Protein AF-A0A7X5R422-F1 (afdb_monomer)

Radius of gyration: 24.88 Å; Cα contacts (8 Å, |Δi|>4): 63; chains: 1; bounding box: 55×11×79 Å

pLDDT: mean 79.59, std 16.34, range [45.44, 95.75]

Foldseek 3Di:
DDDPPDDPPPPPPPDPPDDPPLVVVLVVLLVVLVCLLVVLVVQLVCLVVDPPCSVVSNVVSVVSNVVSVVSNVVSVVVPD

Nearest PDB structures (foldseek):
  6s1k-assembly1_E  TM=9.343E-01  e=5.112E+00  Escherichia coli str. K-12 substr. MG1655star
  3g67-assembly1_B  TM=8.343E-01  e=4.281E+00  Thermotoga maritima
  3g6b-assembly1_B  TM=8.286E-01  e=4.281E+00  Thermotoga maritima
  8a3k-assembly1_UNK  TM=8.698E-01  e=5.423E+00  synthetic construct
  3ja6-assembly1_I  TM=7.989E-01  e=9.232E+00  Escherichia coli

Sequence (80 aa):
MSTQVSSSEATGLNGERSSGTTSLVTVLGLIFAFLLVFGGFYVIGSAFAAEGYEAIVFGAGVLIDALGLWIAFWLISKID

Secondary structure (DSSP, 8-state):
-----SSSSTTSSSS--SSHHHHHHHHHHHHHHHHHHHHHHHHHHHHTT-TTTHHHHHHHHHHHHHHHHHHHHHHHTT--

Mean predicted aligned error: 12.26 Å

Solvent-accessible surface area (backbone atoms only — not comparable to full-atom values): 4672 Å² total; per-residue (Å²): 143,78,86,90,77,89,76,82,76,82,75,77,85,79,84,88,82,85,68,62,66,68,51,50,53,51,52,53,48,45,52,50,16,49,52,29,34,56,46,10,54,49,37,36,60,48,14,84,73,35,88,94,44,31,71,58,38,30,50,49,10,53,52,36,26,52,49,11,52,51,49,38,55,56,51,55,76,69,65,128

Structure (mmCIF, N/CA/C/O backbone):
data_AF-A0A7X5R422-F1
#
_entry.id   AF-A0A7X5R422-F1
#
loop_
_atom_site.group_PDB
_atom_site.id
_atom_site.type_symbol
_atom_site.label_atom_id
_atom_site.label_alt_id
_atom_site.label_comp_id
_atom_site.label_asym_id
_atom_site.label_entity_id
_atom_site.label_seq_id
_atom_site.pdbx_PDB_ins_code
_atom_site.Cartn_x
_atom_site.Cartn_y
_atom_site.Cartn_z
_atom_site.occupancy
_atom_site.B_iso_or_equiv
_atom_site.auth_seq_id
_atom_site.auth_comp_id
_atom_site.auth_asym_id
_atom_site.auth_atom_id
_atom_site.pdbx_PDB_model_num
ATOM 1 N N . MET A 1 1 ? -40.617 1.280 59.889 1.00 49.41 1 MET A N 1
ATOM 2 C CA . MET A 1 1 ? -39.498 2.203 59.614 1.00 49.41 1 MET A CA 1
ATOM 3 C C . MET A 1 1 ? -38.250 1.350 59.484 1.00 49.41 1 MET A C 1
ATOM 5 O O . MET A 1 1 ? -37.646 0.997 60.485 1.00 49.41 1 MET A O 1
ATOM 9 N N . SER A 1 2 ? -37.968 0.900 58.265 1.00 45.44 2 SER A N 1
ATOM 10 C CA . SER A 1 2 ? -36.850 0.020 57.924 1.00 45.44 2 SER A CA 1
ATOM 11 C C . SER A 1 2 ? -36.200 0.587 56.668 1.00 45.44 2 SER A C 1
ATOM 13 O O . SER A 1 2 ? -36.857 0.870 55.669 1.00 45.44 2 SER A O 1
ATOM 15 N N . THR A 1 3 ? -34.916 0.863 56.805 1.00 52.72 3 THR A N 1
ATOM 16 C CA . THR A 1 3 ? -34.061 1.669 55.942 1.00 52.72 3 THR A CA 1
ATOM 17 C C . THR A 1 3 ? -33.784 0.942 54.624 1.00 52.72 3 THR A C 1
ATOM 19 O O . THR A 1 3 ? -32.987 0.012 54.574 1.00 52.72 3 THR A O 1
ATOM 22 N N . GLN A 1 4 ? -34.434 1.373 53.541 1.00 52.44 4 GLN A N 1
ATOM 23 C CA . GLN A 1 4 ? -34.063 1.063 52.153 1.00 52.44 4 GLN A CA 1
ATOM 24 C C . GLN A 1 4 ? -33.017 2.087 51.685 1.00 52.44 4 GLN A C 1
ATOM 26 O O . GLN A 1 4 ? -33.295 2.965 50.878 1.00 52.44 4 GLN A O 1
ATOM 31 N N . VAL A 1 5 ? -31.816 2.031 52.256 1.00 60.31 5 VAL A N 1
ATOM 32 C CA . VAL A 1 5 ? -30.655 2.790 51.770 1.00 60.31 5 VAL A CA 1
ATOM 33 C C . VAL A 1 5 ? -29.464 1.851 51.863 1.00 60.31 5 VAL A C 1
ATOM 35 O O . VAL A 1 5 ? -28.938 1.687 52.953 1.00 60.31 5 VAL A O 1
ATOM 38 N N . SER A 1 6 ? -29.121 1.164 50.767 1.00 56.25 6 SER A N 1
ATOM 39 C CA . SER A 1 6 ? -27.756 0.694 50.435 1.00 56.25 6 SER A CA 1
ATOM 40 C C . SER A 1 6 ? -27.791 -0.355 49.307 1.00 56.25 6 SER A C 1
ATOM 42 O O . SER A 1 6 ? -27.384 -1.502 49.470 1.00 56.25 6 SER A O 1
ATOM 44 N N . SER A 1 7 ? -28.347 -0.020 48.140 1.00 53.34 7 SER A N 1
ATOM 45 C CA . SER A 1 7 ? -28.164 -0.875 46.946 1.00 53.34 7 SER A CA 1
ATOM 46 C C . SER A 1 7 ? -28.052 -0.102 45.629 1.00 53.34 7 SER A C 1
ATOM 48 O O . SER A 1 7 ? -27.802 -0.710 44.597 1.00 53.34 7 SER A O 1
ATOM 50 N N . SER A 1 8 ? -28.181 1.232 45.646 1.00 54.94 8 SER A N 1
ATOM 51 C CA . SER A 1 8 ? -28.100 2.063 44.434 1.00 54.94 8 SER A CA 1
ATOM 52 C C . SER A 1 8 ? -26.691 2.592 44.123 1.00 54.94 8 SER A C 1
ATOM 54 O O . SER A 1 8 ? -26.477 3.100 43.028 1.00 54.94 8 SER A O 1
ATOM 56 N N . GLU A 1 9 ? -25.733 2.499 45.051 1.00 53.75 9 GLU A N 1
ATOM 57 C CA . GLU A 1 9 ? -24.409 3.138 44.900 1.00 53.75 9 GLU A CA 1
ATOM 58 C C . GLU A 1 9 ? -23.299 2.186 44.423 1.00 53.75 9 GLU A C 1
ATOM 60 O O . GLU A 1 9 ? -22.254 2.640 43.968 1.00 53.75 9 GLU A O 1
ATOM 65 N N . ALA A 1 10 ? -23.512 0.866 44.447 1.00 50.84 10 ALA A N 1
ATOM 66 C CA . ALA A 1 10 ? -22.488 -0.105 44.037 1.00 50.84 10 ALA A CA 1
ATOM 67 C C . ALA A 1 10 ? -22.458 -0.390 42.520 1.00 50.84 10 ALA A C 1
ATOM 69 O O . ALA A 1 10 ? -21.584 -1.109 42.040 1.00 50.84 10 ALA A O 1
ATOM 70 N N . THR A 1 11 ? -23.391 0.176 41.751 1.00 55.97 11 THR A N 1
ATOM 71 C CA . THR A 1 11 ? -23.569 -0.120 40.315 1.00 55.97 11 THR A CA 1
ATOM 72 C C . THR A 1 11 ? -22.922 0.931 39.400 1.00 55.97 11 THR A C 1
ATOM 74 O O . THR A 1 11 ? -22.993 0.819 38.181 1.00 55.97 11 THR A O 1
ATOM 77 N N . GLY A 1 12 ? -22.270 1.954 39.968 1.00 53.25 12 GLY A N 1
ATOM 78 C CA . GLY A 1 12 ? -21.725 3.103 39.229 1.00 53.25 12 GLY A CA 1
ATOM 79 C C . GLY A 1 12 ? -20.257 3.008 38.792 1.00 53.25 12 GLY A C 1
ATOM 80 O O . GLY A 1 12 ? -19.760 3.951 38.192 1.00 53.25 12 GLY A O 1
ATOM 81 N N . LEU A 1 13 ? -19.539 1.915 39.082 1.00 58.34 13 LEU A N 1
ATOM 82 C CA . LEU A 1 13 ? -18.075 1.840 38.8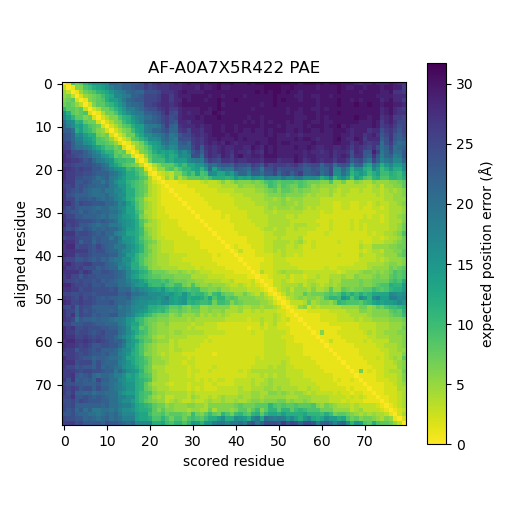94 1.00 58.34 13 LEU A CA 1
ATOM 83 C C . LEU A 1 13 ? -17.594 0.794 37.872 1.00 58.34 13 LEU A C 1
ATOM 85 O O . LEU A 1 13 ? -16.436 0.391 37.915 1.00 58.34 13 LEU A O 1
ATOM 89 N N . ASN A 1 14 ? -18.449 0.335 36.954 1.00 57.84 14 ASN A N 1
ATOM 90 C CA . ASN A 1 14 ? -18.077 -0.716 35.990 1.00 57.84 14 ASN A CA 1
ATOM 91 C C . ASN A 1 14 ? -18.425 -0.411 34.518 1.00 57.84 14 ASN A C 1
ATOM 93 O O . ASN A 1 14 ? -18.377 -1.311 33.684 1.00 57.84 14 ASN A O 1
ATOM 97 N N . GLY A 1 15 ? -18.761 0.839 34.179 1.00 53.19 15 GLY A N 1
ATOM 98 C CA . GLY A 1 15 ? -19.273 1.199 32.847 1.00 53.19 15 GLY A CA 1
ATOM 99 C C . GLY A 1 15 ? -18.264 1.729 31.818 1.00 53.19 15 GLY A C 1
ATOM 100 O O . GLY A 1 15 ? -18.604 1.792 30.644 1.00 53.19 15 GLY A O 1
ATOM 101 N N . GLU A 1 16 ? -17.037 2.101 32.199 1.00 55.75 16 GLU A N 1
ATOM 102 C CA . GLU A 1 16 ? -16.126 2.866 31.316 1.00 55.75 16 GLU A CA 1
ATOM 103 C C . GLU A 1 16 ? -14.819 2.137 30.974 1.00 55.75 16 GLU A C 1
ATOM 105 O O . GLU A 1 16 ? -13.739 2.723 30.905 1.00 55.75 16 GLU A O 1
ATOM 110 N N . ARG A 1 17 ? -14.875 0.824 30.744 1.00 60.56 17 ARG A N 1
ATOM 111 C CA . ARG A 1 17 ? -13.726 0.088 30.197 1.00 60.56 17 ARG A CA 1
ATOM 112 C C . ARG A 1 17 ? -14.125 -0.726 28.982 1.00 60.56 17 ARG A C 1
ATOM 114 O O . ARG A 1 17 ? -14.257 -1.935 29.082 1.00 60.56 17 ARG A O 1
ATOM 121 N N . SER A 1 18 ? -14.272 -0.058 27.841 1.00 54.56 18 SER A N 1
ATOM 122 C CA . SER A 1 18 ? -13.798 -0.565 26.544 1.00 54.56 18 SER A CA 1
ATOM 123 C C . SER A 1 18 ? -14.155 0.426 25.432 1.00 54.56 18 SER A C 1
ATOM 125 O O . SER A 1 18 ? -15.167 0.277 24.759 1.00 54.56 18 SER A O 1
ATOM 127 N N . SER A 1 19 ? -13.329 1.455 25.234 1.00 55.81 19 SER A N 1
ATOM 128 C CA . SER A 1 19 ? -13.347 2.219 23.971 1.00 55.81 19 SER A CA 1
ATOM 129 C C . SER A 1 19 ? -11.945 2.608 23.470 1.00 55.81 19 SER A C 1
ATOM 131 O O . SER A 1 19 ? -11.785 3.267 22.449 1.00 55.81 19 SER A O 1
ATOM 133 N N . GLY A 1 20 ? -10.884 2.178 24.167 1.00 56.06 20 GLY A N 1
ATOM 134 C CA . GLY A 1 20 ? -9.503 2.530 23.814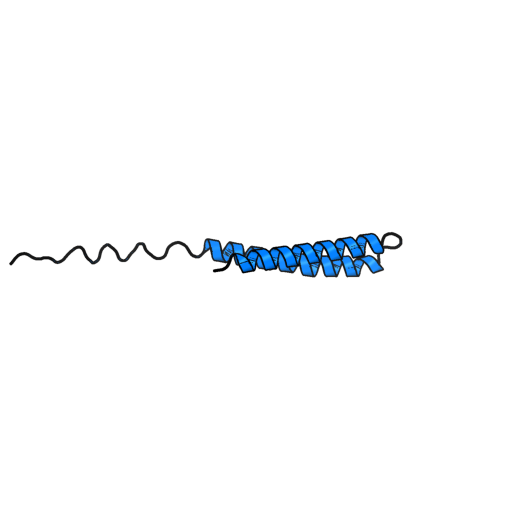 1.00 56.06 20 GLY A CA 1
ATOM 135 C C . GLY A 1 20 ? -8.908 1.676 22.689 1.00 56.06 20 GLY A C 1
ATOM 136 O O . GLY A 1 20 ? -8.219 2.195 21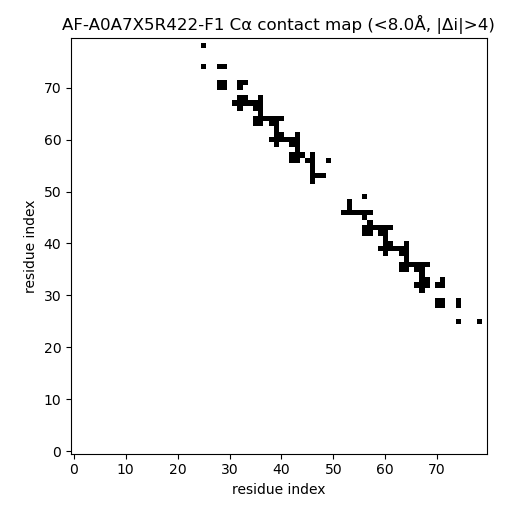.815 1.00 56.06 20 GLY A O 1
ATOM 137 N N . THR A 1 21 ? -9.180 0.368 22.676 1.00 58.38 21 THR A N 1
ATOM 138 C CA . THR A 1 21 ? -8.537 -0.565 21.734 1.00 58.38 21 THR A CA 1
ATOM 139 C C . THR A 1 21 ? -9.093 -0.439 20.317 1.00 58.38 21 THR A C 1
ATOM 141 O O . THR A 1 21 ? -8.315 -0.432 19.367 1.00 58.38 21 THR A O 1
ATOM 144 N N . THR A 1 22 ? -10.411 -0.268 20.165 1.00 64.75 22 THR A N 1
ATOM 145 C CA . THR A 1 22 ? -11.048 -0.038 18.856 1.00 64.75 22 THR A CA 1
ATOM 146 C C . THR A 1 22 ? -10.534 1.252 18.217 1.00 64.75 22 THR A C 1
ATOM 148 O O . THR A 1 22 ? -10.183 1.255 17.042 1.00 64.75 22 THR A O 1
ATOM 151 N N . SER A 1 23 ? -10.388 2.319 19.009 1.00 75.31 23 SER A N 1
ATOM 152 C CA . SER A 1 23 ? -9.834 3.592 18.539 1.00 75.31 23 SER A CA 1
ATOM 153 C C . SER A 1 23 ? -8.368 3.461 18.107 1.00 75.31 23 SER A C 1
ATOM 155 O O . SER A 1 23 ? -8.001 3.898 17.017 1.00 75.31 23 SER A O 1
ATOM 157 N N . LEU A 1 24 ? -7.531 2.776 18.897 1.00 83.19 24 LEU A N 1
ATOM 158 C CA . LEU A 1 24 ? -6.116 2.593 18.564 1.00 83.19 24 LEU A CA 1
ATOM 159 C C . LEU A 1 24 ? -5.912 1.796 17.266 1.00 83.19 24 LEU A C 1
ATOM 161 O O . LEU A 1 24 ? -5.084 2.181 16.444 1.00 83.19 24 LEU A O 1
ATOM 165 N N . VAL A 1 25 ? -6.663 0.708 17.061 1.00 84.75 25 VAL A N 1
ATOM 166 C CA . VAL A 1 25 ? -6.576 -0.111 15.835 1.00 84.75 25 VAL A CA 1
ATOM 167 C C . VAL A 1 25 ? -6.981 0.701 14.607 1.00 84.75 25 VAL A C 1
ATOM 169 O O . VAL A 1 25 ? -6.305 0.635 13.582 1.00 84.75 25 VAL A O 1
ATOM 172 N N . THR A 1 26 ? -8.030 1.513 14.720 1.00 85.56 26 THR A N 1
ATOM 173 C CA . THR A 1 26 ? -8.465 2.416 13.652 1.00 85.56 26 THR A CA 1
ATOM 174 C C . THR A 1 26 ? -7.400 3.459 13.321 1.00 85.56 26 THR A C 1
ATOM 176 O O . THR A 1 26 ? -7.070 3.660 12.155 1.00 85.56 26 THR A O 1
ATOM 179 N N . VAL A 1 27 ? -6.811 4.102 14.331 1.00 87.50 27 VAL A N 1
ATOM 180 C CA . VAL A 1 27 ? -5.760 5.108 14.119 1.00 87.50 27 VAL A CA 1
ATOM 181 C C . VAL A 1 27 ? -4.521 4.479 13.478 1.00 87.50 27 VAL A C 1
ATOM 183 O O . VAL A 1 27 ? -4.001 5.010 12.499 1.00 87.50 27 VAL A O 1
ATOM 186 N N . LEU A 1 28 ? -4.070 3.324 13.975 1.00 90.81 28 LEU A N 1
ATOM 187 C CA . LEU A 1 28 ? -2.926 2.607 13.405 1.00 90.81 28 LEU A CA 1
ATOM 188 C C . LEU A 1 28 ? -3.197 2.137 11.972 1.00 90.81 28 LEU A C 1
ATOM 190 O O . LEU A 1 28 ? -2.324 2.267 11.114 1.00 90.81 28 LEU A O 1
ATOM 194 N N . GLY A 1 29 ? -4.401 1.637 11.691 1.00 90.12 29 GLY A N 1
ATOM 195 C CA . GLY A 1 29 ? -4.793 1.238 10.342 1.00 90.12 29 GLY A CA 1
ATOM 196 C C . GLY A 1 29 ? -4.871 2.423 9.378 1.00 90.12 29 GLY A C 1
ATOM 197 O O . GLY A 1 29 ? -4.458 2.294 8.228 1.00 90.12 29 GLY A O 1
ATOM 198 N N . LEU A 1 30 ? -5.313 3.595 9.844 1.00 90.12 30 LEU A N 1
ATOM 199 C CA . LEU A 1 30 ? -5.334 4.816 9.038 1.00 90.12 30 LEU A CA 1
ATOM 200 C C . LEU A 1 30 ? -3.913 5.301 8.719 1.00 90.12 30 LEU A C 1
ATOM 202 O O . LEU A 1 30 ? -3.621 5.626 7.571 1.00 90.12 30 LEU A O 1
ATOM 206 N N . ILE A 1 31 ? -3.011 5.304 9.707 1.00 94.06 31 ILE A N 1
ATOM 207 C CA . ILE A 1 31 ? -1.592 5.637 9.497 1.00 94.06 31 ILE A CA 1
ATOM 208 C C . ILE A 1 31 ? -0.969 4.679 8.481 1.00 94.06 31 ILE A C 1
ATOM 210 O O . ILE A 1 31 ? -0.287 5.116 7.557 1.00 94.06 31 ILE A O 1
ATOM 214 N N . PHE A 1 32 ? -1.230 3.378 8.618 1.00 93.81 32 PHE A N 1
ATOM 215 C CA . PHE A 1 32 ? -0.745 2.374 7.677 1.00 93.81 32 PHE A CA 1
ATOM 216 C C . PHE A 1 32 ? -1.273 2.615 6.257 1.00 93.81 32 PHE A C 1
ATOM 218 O O . PHE A 1 32 ? -0.500 2.576 5.303 1.00 93.81 32 PHE A O 1
ATOM 225 N N . ALA A 1 33 ? -2.558 2.941 6.110 1.00 92.44 33 ALA A N 1
ATOM 226 C CA . ALA A 1 33 ? -3.150 3.280 4.821 1.00 92.44 33 ALA A CA 1
ATOM 227 C C . ALA A 1 33 ? -2.479 4.506 4.178 1.00 92.44 33 ALA A C 1
ATOM 229 O O . ALA A 1 33 ? -2.132 4.467 2.999 1.00 92.44 33 ALA A O 1
ATOM 230 N N . PHE A 1 34 ? -2.220 5.562 4.958 1.00 93.12 34 PHE A N 1
ATOM 231 C CA . PHE A 1 34 ? -1.469 6.723 4.478 1.00 93.12 34 PHE A CA 1
ATOM 232 C C . PHE A 1 34 ? -0.049 6.356 4.050 1.00 93.12 34 PHE A C 1
ATOM 234 O O . PHE A 1 34 ? 0.398 6.816 3.004 1.00 93.12 34 PHE A O 1
ATOM 241 N N . LEU A 1 35 ? 0.651 5.512 4.810 1.00 95.31 35 LEU A N 1
ATOM 242 C CA . LEU A 1 35 ? 1.984 5.040 4.430 1.00 95.31 35 LEU A CA 1
ATOM 243 C C . LEU A 1 35 ? 1.968 4.265 3.111 1.00 95.31 35 LEU A C 1
ATOM 245 O O . LEU A 1 35 ? 2.893 4.434 2.322 1.00 95.31 35 LEU A O 1
ATOM 249 N N . LEU A 1 36 ? 0.931 3.464 2.841 1.00 93.75 36 LEU A N 1
ATOM 250 C CA . LEU A 1 36 ? 0.776 2.823 1.535 1.00 93.75 36 LEU A CA 1
ATOM 251 C C . LEU A 1 36 ? 0.580 3.853 0.427 1.00 93.75 36 LEU A C 1
ATOM 253 O O . LEU A 1 36 ? 1.277 3.766 -0.571 1.00 93.75 36 LEU A O 1
ATOM 257 N N . VAL A 1 37 ? -0.295 4.843 0.609 1.00 93.94 37 VAL A N 1
ATOM 258 C CA . VAL A 1 37 ? -0.547 5.869 -0.420 1.00 93.94 37 VAL A CA 1
ATOM 259 C C . VAL A 1 37 ? 0.695 6.733 -0.679 1.00 93.94 37 VAL A C 1
ATOM 261 O O . VAL A 1 37 ? 1.089 6.981 -1.810 1.00 93.94 37 VAL A O 1
ATOM 264 N N . PHE A 1 38 ? 1.391 7.193 0.358 1.00 95.12 38 PHE A N 1
ATOM 265 C CA . PHE A 1 38 ? 2.639 7.934 0.140 1.00 95.12 38 PHE A CA 1
ATOM 266 C C . PHE A 1 38 ? 3.754 7.033 -0.408 1.00 95.12 38 PHE A C 1
ATOM 268 O O . PHE A 1 38 ? 4.589 7.484 -1.194 1.00 95.12 38 PHE A O 1
ATOM 275 N N . GLY A 1 39 ? 3.756 5.755 -0.025 1.00 93.94 39 GLY A N 1
ATOM 276 C CA . GLY A 1 39 ? 4.672 4.748 -0.544 1.00 93.94 39 GLY A CA 1
ATOM 277 C C . GLY A 1 39 ? 4.451 4.451 -2.026 1.00 93.94 39 GLY A C 1
ATOM 278 O O . GLY A 1 39 ? 5.425 4.376 -2.771 1.00 93.94 39 GLY A O 1
ATOM 279 N N . GLY A 1 40 ? 3.205 4.329 -2.483 1.00 92.19 40 GLY A N 1
ATOM 280 C CA . GLY A 1 40 ? 2.885 4.103 -3.890 1.00 92.19 40 GLY A CA 1
ATOM 281 C C . GLY A 1 40 ? 3.253 5.309 -4.750 1.00 92.19 40 GLY A C 1
ATOM 282 O O . GLY A 1 40 ? 3.956 5.128 -5.744 1.00 92.19 40 GLY A O 1
ATOM 283 N N . PHE A 1 41 ? 2.971 6.539 -4.302 1.00 93.31 41 PHE A N 1
ATOM 284 C CA . PHE A 1 41 ? 3.486 7.752 -4.958 1.00 93.31 41 PHE A CA 1
ATOM 285 C C . PHE A 1 41 ? 5.017 7.792 -5.050 1.00 93.31 41 PHE A C 1
ATOM 287 O O . PHE A 1 41 ? 5.564 8.193 -6.080 1.00 93.31 41 PHE A O 1
ATOM 294 N N . TYR A 1 42 ? 5.726 7.364 -4.002 1.00 93.75 42 TYR A N 1
ATOM 295 C CA . TYR A 1 42 ? 7.187 7.275 -4.032 1.00 93.75 42 TYR A CA 1
ATOM 296 C C . TYR A 1 42 ? 7.678 6.254 -5.071 1.00 93.75 42 TYR A C 1
ATOM 298 O O . TYR A 1 42 ? 8.601 6.547 -5.832 1.00 93.75 42 TYR A O 1
ATOM 306 N N . VAL A 1 43 ? 7.039 5.082 -5.146 1.00 92.62 43 VAL A N 1
ATOM 307 C CA . VAL A 1 43 ? 7.354 4.036 -6.135 1.00 92.62 43 VAL A CA 1
ATOM 308 C C . VAL A 1 43 ? 7.031 4.500 -7.561 1.00 92.62 43 VAL A C 1
ATOM 310 O O . VAL A 1 43 ? 7.810 4.266 -8.478 1.00 92.62 43 VAL A O 1
ATOM 313 N N . ILE A 1 44 ? 5.936 5.233 -7.761 1.00 93.12 44 ILE A N 1
ATOM 314 C CA . ILE A 1 44 ? 5.627 5.878 -9.045 1.00 93.12 44 ILE A CA 1
ATOM 315 C C . ILE A 1 44 ? 6.731 6.871 -9.424 1.00 93.12 44 ILE A C 1
ATOM 317 O O . ILE A 1 44 ? 7.181 6.891 -10.567 1.00 93.12 44 ILE A O 1
ATOM 321 N N . GLY A 1 45 ? 7.201 7.678 -8.470 1.00 89.56 45 GLY A N 1
ATOM 322 C CA . GLY A 1 45 ? 8.298 8.619 -8.692 1.00 89.56 45 GLY A CA 1
ATOM 323 C C . GLY A 1 45 ? 9.612 7.930 -9.066 1.00 89.56 45 GLY A C 1
ATOM 324 O O . GLY A 1 45 ? 10.335 8.417 -9.934 1.00 89.56 45 GLY A O 1
ATOM 325 N N . SER A 1 46 ? 9.910 6.775 -8.464 1.00 89.44 46 SER A N 1
ATOM 326 C CA . SER A 1 46 ? 11.113 5.999 -8.786 1.00 89.44 46 SER A CA 1
ATOM 327 C C . SER A 1 46 ? 11.024 5.265 -10.125 1.00 89.44 46 SER A C 1
ATOM 329 O O . SER A 1 46 ? 12.063 4.937 -10.697 1.00 89.44 46 SER A O 1
ATOM 331 N N . ALA A 1 47 ? 9.821 5.081 -10.681 1.00 87.75 47 ALA A N 1
ATOM 332 C CA . ALA A 1 47 ? 9.628 4.486 -12.002 1.00 87.75 47 ALA A CA 1
ATOM 333 C C . ALA A 1 47 ? 10.363 5.257 -13.110 1.00 87.75 47 ALA A C 1
ATOM 335 O O . ALA A 1 47 ? 10.865 4.645 -14.046 1.00 87.75 47 ALA A O 1
ATOM 336 N N . PHE A 1 48 ? 10.498 6.580 -12.978 1.00 83.00 48 PHE A N 1
ATOM 337 C CA . PHE A 1 48 ? 11.231 7.415 -13.938 1.00 83.00 48 PHE A CA 1
ATOM 338 C C . PHE A 1 48 ? 12.756 7.273 -13.852 1.00 83.00 48 PHE A C 1
ATOM 340 O O . PHE A 1 48 ? 13.463 7.763 -14.727 1.00 83.00 48 PHE A O 1
ATOM 347 N N . ALA A 1 49 ? 13.266 6.615 -12.809 1.00 85.69 49 ALA A N 1
ATOM 348 C CA . ALA A 1 49 ? 14.677 6.273 -12.660 1.00 85.69 49 ALA A CA 1
ATOM 349 C C . ALA A 1 49 ? 14.970 4.801 -13.016 1.00 85.69 49 ALA A C 1
ATOM 351 O O . ALA A 1 49 ? 16.128 4.386 -12.986 1.00 85.69 49 ALA A O 1
ATOM 352 N N . ALA A 1 50 ? 13.941 4.004 -13.323 1.00 78.56 50 ALA A N 1
ATOM 353 C CA . ALA A 1 50 ? 14.051 2.571 -13.571 1.00 78.56 50 ALA A CA 1
ATOM 354 C C . ALA A 1 50 ? 14.033 2.266 -15.077 1.00 78.56 50 ALA A C 1
ATOM 356 O O . ALA A 1 50 ? 13.015 1.827 -15.613 1.00 78.56 50 ALA A O 1
ATOM 357 N N . GLU A 1 51 ? 15.170 2.480 -15.747 1.00 84.19 51 GLU A N 1
ATOM 358 C CA . GLU A 1 51 ? 15.316 2.203 -17.182 1.00 84.19 51 GLU A CA 1
ATOM 359 C C . GLU A 1 51 ? 14.956 0.743 -17.523 1.00 84.19 51 GLU A C 1
ATOM 361 O O . GLU A 1 51 ? 15.515 -0.209 -16.970 1.00 84.19 51 GLU A O 1
ATOM 366 N N . GLY A 1 52 ? 14.005 0.566 -18.441 1.00 88.25 52 GLY A N 1
ATOM 367 C CA . GLY A 1 52 ? 13.549 -0.728 -18.956 1.00 88.25 52 GLY A CA 1
ATOM 368 C C . GLY A 1 52 ? 12.438 -1.418 -18.155 1.00 88.25 52 GLY A C 1
ATOM 369 O O . GLY A 1 52 ? 11.906 -2.427 -18.622 1.00 88.25 52 GLY A O 1
ATOM 370 N N . TYR A 1 53 ? 12.058 -0.898 -16.983 1.00 89.62 53 TYR A N 1
ATOM 371 C CA . TYR A 1 53 ? 10.971 -1.441 -16.148 1.00 89.62 53 TYR A CA 1
ATOM 372 C C . TYR A 1 53 ? 9.960 -0.374 -15.706 1.00 89.62 53 TYR A C 1
ATOM 374 O O . TYR A 1 53 ? 9.153 -0.617 -14.805 1.00 89.62 53 TYR A O 1
ATOM 382 N N . GLU A 1 54 ? 9.955 0.788 -16.353 1.00 90.19 54 GLU A N 1
ATOM 383 C CA . GLU A 1 54 ? 9.200 1.980 -15.962 1.00 90.19 54 GLU A CA 1
ATOM 384 C C . GLU A 1 54 ? 7.710 1.665 -15.803 1.00 90.19 54 GLU A C 1
ATOM 386 O O . GLU A 1 54 ? 7.100 1.981 -14.784 1.00 90.19 54 GLU A O 1
ATOM 391 N N . ALA A 1 55 ? 7.123 0.969 -16.781 1.00 87.88 55 ALA A N 1
ATOM 392 C CA . ALA A 1 55 ? 5.701 0.630 -16.776 1.00 87.88 55 ALA A CA 1
ATOM 393 C C . ALA A 1 55 ? 5.317 -0.322 -15.630 1.00 87.88 55 ALA A C 1
ATOM 395 O O . ALA A 1 55 ? 4.228 -0.209 -15.065 1.00 87.88 55 ALA A O 1
ATOM 396 N N . ILE A 1 56 ? 6.211 -1.247 -15.270 1.00 91.44 56 ILE A N 1
ATOM 397 C CA . ILE A 1 56 ? 5.974 -2.218 -14.196 1.00 91.44 56 ILE A CA 1
ATOM 398 C C . ILE A 1 56 ? 6.088 -1.529 -12.839 1.00 91.44 56 ILE A C 1
ATOM 400 O O . ILE A 1 56 ? 5.222 -1.719 -11.990 1.00 91.44 56 ILE A O 1
ATOM 404 N N . VAL A 1 57 ? 7.118 -0.703 -12.644 1.00 91.50 57 VAL A N 1
ATOM 405 C CA . VAL A 1 57 ? 7.322 0.041 -11.393 1.00 91.50 57 VAL A CA 1
ATOM 406 C C . VAL A 1 57 ? 6.200 1.063 -11.191 1.00 91.50 57 VAL A C 1
ATOM 408 O O . VAL A 1 57 ? 5.628 1.136 -10.105 1.00 91.50 57 VAL A O 1
ATOM 411 N N . PHE A 1 58 ? 5.795 1.768 -12.250 1.00 91.88 58 PHE A N 1
ATOM 412 C CA . PHE A 1 58 ? 4.646 2.673 -12.225 1.00 91.88 58 PHE A CA 1
ATOM 413 C C . PHE A 1 58 ? 3.354 1.932 -11.862 1.00 91.88 58 PHE A C 1
ATOM 415 O O . PHE A 1 58 ? 2.643 2.331 -10.942 1.00 91.88 58 PHE A O 1
ATOM 422 N N . GLY A 1 59 ? 3.069 0.816 -12.541 1.00 94.62 59 GLY A N 1
ATOM 423 C CA . GLY A 1 59 ? 1.893 -0.007 -12.260 1.00 94.62 59 GLY A CA 1
ATOM 424 C C . GLY A 1 59 ? 1.886 -0.564 -10.836 1.00 94.62 59 GLY A C 1
ATOM 425 O O . GLY A 1 59 ? 0.848 -0.548 -10.178 1.00 94.62 59 GLY A O 1
ATOM 426 N N . ALA A 1 60 ? 3.040 -0.997 -10.324 1.00 93.94 60 ALA A N 1
ATOM 427 C CA . ALA A 1 60 ? 3.181 -1.464 -8.949 1.00 93.94 60 ALA A CA 1
ATOM 428 C C . ALA A 1 60 ? 2.870 -0.352 -7.940 1.00 93.94 60 ALA A C 1
ATOM 430 O O . ALA A 1 60 ? 2.127 -0.588 -6.991 1.00 93.94 60 ALA A O 1
ATOM 431 N N . GLY A 1 61 ? 3.372 0.863 -8.168 1.00 93.06 61 GLY A N 1
ATOM 432 C CA . GLY A 1 61 ? 3.062 2.011 -7.319 1.00 93.06 61 GLY A CA 1
ATOM 433 C C . GLY A 1 61 ? 1.571 2.369 -7.325 1.00 93.06 61 GLY A C 1
ATOM 434 O O . GLY A 1 61 ? 0.983 2.525 -6.259 1.00 93.06 61 GLY A O 1
ATOM 435 N N . VAL A 1 62 ? 0.919 2.358 -8.495 1.00 95.31 62 VAL A N 1
ATOM 436 C CA . VAL A 1 62 ? -0.541 2.569 -8.607 1.00 95.31 62 VAL A CA 1
ATOM 437 C C . VAL A 1 62 ? -1.334 1.500 -7.847 1.00 95.31 62 VAL A C 1
ATOM 439 O O . VAL A 1 62 ? -2.329 1.810 -7.193 1.00 95.31 62 VAL A O 1
ATOM 442 N N . LEU A 1 63 ? -0.9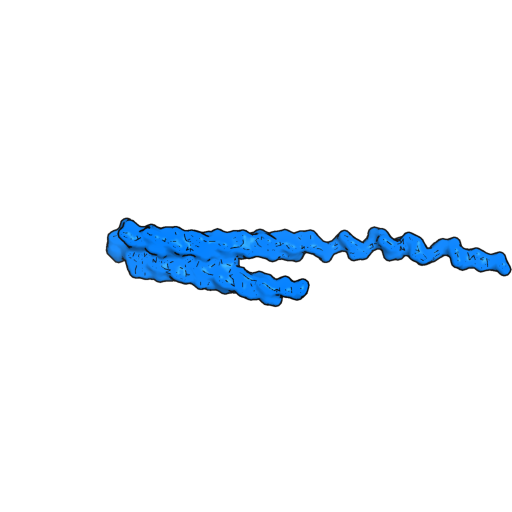09 0.234 -7.905 1.00 95.75 63 LEU A N 1
ATOM 443 C CA . LEU A 1 63 ? -1.553 -0.845 -7.151 1.00 95.75 63 LEU A CA 1
ATOM 444 C C . LEU A 1 63 ? -1.377 -0.675 -5.638 1.00 95.75 63 LEU A C 1
ATOM 446 O O . LEU A 1 63 ? -2.316 -0.930 -4.884 1.00 95.75 63 LEU A O 1
ATOM 450 N N . ILE A 1 64 ? -0.201 -0.230 -5.192 1.00 95.12 64 ILE A N 1
ATOM 451 C CA . ILE A 1 64 ? 0.064 0.066 -3.780 1.00 95.12 64 ILE A CA 1
ATOM 452 C C . ILE A 1 64 ? -0.848 1.206 -3.296 1.00 95.12 64 ILE A C 1
ATOM 454 O O . ILE A 1 64 ? -1.465 1.070 -2.237 1.00 95.12 64 ILE A O 1
ATOM 458 N N . ASP A 1 65 ? -1.020 2.265 -4.092 1.00 94.50 65 ASP A N 1
ATOM 459 C CA . ASP A 1 65 ? -1.942 3.367 -3.780 1.00 94.50 65 ASP A CA 1
ATOM 460 C C . ASP A 1 65 ? -3.393 2.893 -3.700 1.00 94.50 65 ASP A C 1
ATOM 462 O O . ASP A 1 65 ? -4.108 3.208 -2.746 1.00 94.50 65 ASP A O 1
ATOM 466 N N . ALA A 1 66 ? -3.828 2.087 -4.672 1.00 95.31 66 ALA A N 1
ATOM 467 C CA . ALA A 1 66 ? -5.173 1.524 -4.695 1.00 95.31 66 ALA A CA 1
ATOM 468 C C . ALA A 1 66 ? -5.454 0.669 -3.448 1.00 95.31 66 ALA A C 1
ATOM 470 O O . ALA A 1 66 ? -6.539 0.763 -2.871 1.00 95.31 66 ALA A O 1
ATOM 471 N N . LEU A 1 67 ? -4.475 -0.120 -2.990 1.00 94.19 67 LEU A N 1
ATOM 472 C CA . LEU A 1 67 ? -4.576 -0.893 -1.750 1.00 94.19 67 LEU A CA 1
ATOM 473 C C . LEU A 1 67 ? -4.613 0.004 -0.509 1.00 94.19 67 LEU A C 1
ATOM 475 O O . LEU A 1 67 ? -5.425 -0.237 0.383 1.00 94.19 67 LEU A O 1
ATOM 479 N N . GLY A 1 68 ? -3.785 1.049 -0.451 1.00 91.75 68 GLY A N 1
ATOM 480 C CA . GLY A 1 68 ? -3.800 2.022 0.644 1.00 91.75 68 GLY A CA 1
ATOM 481 C C . GLY A 1 68 ? -5.161 2.703 0.787 1.00 91.75 68 GLY A C 1
ATOM 482 O O . GLY A 1 68 ? -5.743 2.717 1.872 1.00 91.75 68 GLY A O 1
ATOM 483 N N . LEU A 1 69 ? -5.724 3.183 -0.324 1.00 91.50 69 LEU A N 1
ATOM 484 C CA . LEU A 1 69 ? -7.057 3.792 -0.354 1.00 91.50 69 LEU A CA 1
ATOM 485 C C . LEU A 1 69 ? -8.161 2.785 -0.017 1.00 91.50 69 LEU A C 1
ATOM 487 O O . LEU A 1 69 ? -9.070 3.109 0.746 1.00 91.50 69 LEU A O 1
ATOM 491 N N . TRP A 1 70 ? -8.072 1.553 -0.522 1.00 93.00 70 TRP A N 1
ATOM 492 C CA . TRP A 1 70 ? -9.016 0.487 -0.182 1.00 93.00 70 TRP A CA 1
ATOM 493 C C . TRP A 1 70 ? -9.044 0.211 1.323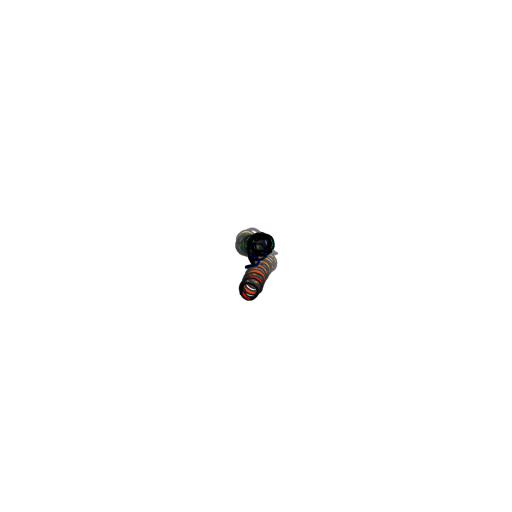 1.00 93.00 70 TRP A C 1
ATOM 495 O O . TRP A 1 70 ? -10.11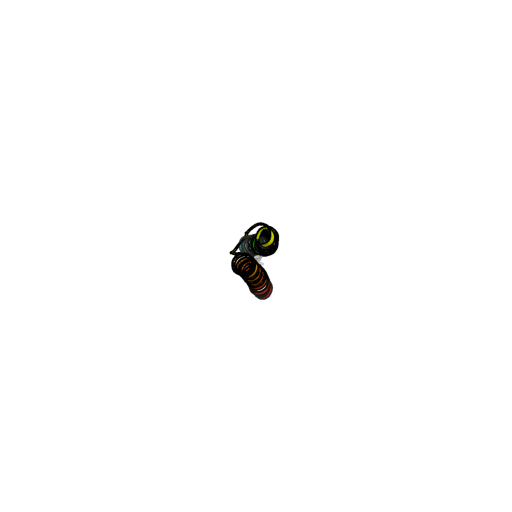8 0.129 1.917 1.00 93.00 70 TRP A O 1
ATOM 505 N N . ILE A 1 71 ? -7.872 0.106 1.957 1.00 89.56 71 ILE A N 1
ATOM 506 C CA . ILE A 1 71 ? -7.757 -0.108 3.404 1.00 89.56 71 ILE A CA 1
ATOM 507 C C . ILE A 1 71 ? -8.356 1.075 4.165 1.00 89.56 71 ILE A C 1
ATOM 509 O O . ILE A 1 71 ? -9.118 0.849 5.102 1.00 89.56 71 ILE A O 1
ATOM 513 N N . ALA A 1 72 ? -8.081 2.316 3.749 1.00 88.12 72 ALA A N 1
ATOM 514 C CA . ALA A 1 72 ? -8.659 3.507 4.373 1.00 88.12 72 ALA A CA 1
ATOM 515 C C . ALA A 1 72 ? -10.198 3.512 4.305 1.00 88.12 72 ALA A C 1
ATOM 517 O O . ALA A 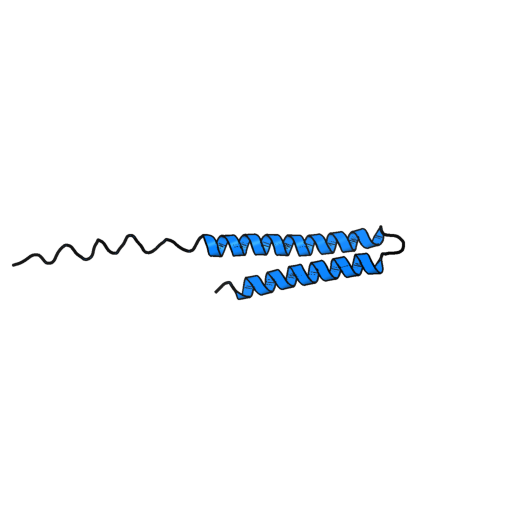1 72 ? -10.857 3.730 5.324 1.00 88.12 72 ALA A O 1
ATOM 518 N N . PHE A 1 73 ? -10.781 3.221 3.136 1.00 88.06 73 PHE A N 1
ATOM 519 C CA . PHE A 1 73 ? -12.237 3.145 2.967 1.00 88.06 73 PHE A CA 1
ATOM 520 C C . PHE A 1 73 ? -12.862 1.961 3.712 1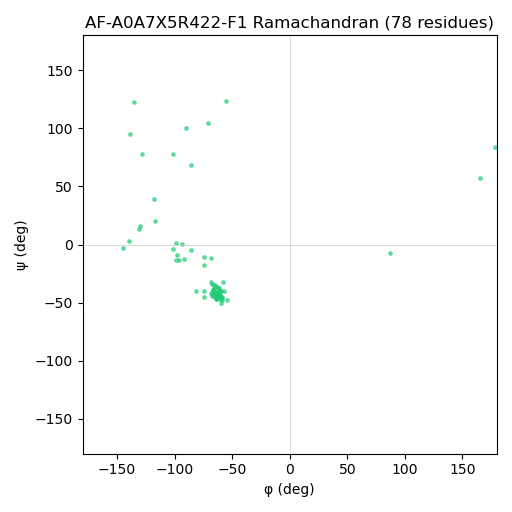.00 88.06 73 PHE A C 1
ATOM 522 O O . PHE A 1 73 ? -13.971 2.056 4.236 1.00 88.06 73 PHE A O 1
ATOM 529 N N . TRP A 1 74 ? -12.159 0.837 3.802 1.00 87.19 74 TRP A N 1
ATOM 530 C CA . TRP A 1 74 ? -12.632 -0.292 4.592 1.00 87.19 74 TRP A CA 1
ATOM 531 C C . TRP A 1 74 ? -12.644 0.034 6.090 1.00 87.19 74 TRP A C 1
ATOM 533 O O . TRP A 1 74 ? -13.593 -0.319 6.790 1.00 87.19 74 TRP A O 1
ATOM 543 N N . LEU A 1 75 ? -11.625 0.751 6.573 1.00 85.62 75 LEU A N 1
ATOM 544 C CA . LEU A 1 75 ? -11.534 1.181 7.965 1.00 85.62 75 LEU A CA 1
ATOM 545 C C . LEU A 1 75 ? -12.595 2.227 8.315 1.00 85.62 75 LEU A C 1
ATOM 547 O O . LEU A 1 75 ? -13.208 2.114 9.372 1.00 85.62 75 LEU A O 1
ATOM 551 N N . ILE A 1 76 ? -12.857 3.207 7.439 1.00 80.94 76 ILE A N 1
ATOM 552 C CA . ILE A 1 76 ? -13.872 4.238 7.713 1.00 80.94 76 ILE A CA 1
ATOM 553 C C . ILE A 1 76 ? -15.273 3.627 7.832 1.00 80.94 76 ILE A C 1
ATOM 555 O O . ILE A 1 76 ? -16.033 4.020 8.705 1.00 80.94 76 ILE A O 1
ATOM 559 N N . SER A 1 77 ? -15.592 2.599 7.035 1.00 77.75 77 SER A N 1
ATOM 560 C CA . SER A 1 77 ? -16.883 1.894 7.106 1.00 77.75 77 SER A CA 1
ATOM 561 C C . SER A 1 77 ? -17.081 1.083 8.394 1.00 77.75 77 SER A C 1
ATOM 563 O O . SER A 1 77 ? -18.174 0.568 8.625 1.00 77.75 77 SER A O 1
ATOM 565 N N . LYS A 1 78 ? -16.027 0.897 9.194 1.00 74.56 78 LYS A N 1
ATOM 566 C CA . LYS A 1 78 ? -16.051 0.159 10.466 1.00 74.56 78 LYS A CA 1
ATOM 567 C C . LYS A 1 78 ? -16.172 1.083 11.681 1.00 74.56 78 LYS A C 1
ATOM 569 O O . LYS A 1 78 ? -16.325 0.576 12.790 1.00 74.56 78 LYS A O 1
ATOM 574 N N . ILE A 1 79 ? -16.051 2.394 11.478 1.00 70.19 79 ILE A N 1
ATOM 575 C CA . ILE A 1 79 ? -16.236 3.420 12.502 1.00 70.19 79 ILE A CA 1
ATOM 576 C C . ILE A 1 79 ? -17.719 3.808 12.452 1.00 70.19 79 ILE A C 1
ATOM 578 O O . ILE A 1 79 ? -18.129 4.516 11.537 1.00 70.19 79 ILE A O 1
ATOM 582 N N . ASP A 1 80 ? -18.502 3.269 13.385 1.00 56.69 80 ASP A N 1
ATOM 583 C CA . ASP A 1 80 ? -19.880 3.689 13.689 1.00 56.69 80 ASP A CA 1
ATOM 584 C C . ASP A 1 80 ? -19.840 4.792 14.763 1.00 56.69 80 ASP A C 1
ATOM 586 O O . ASP A 1 80 ? -19.065 4.617 15.73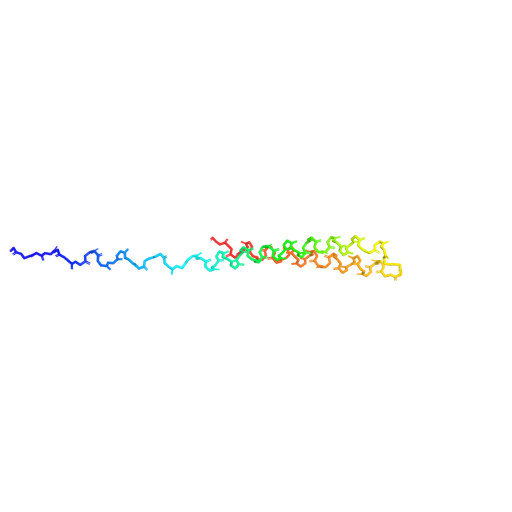9 1.00 56.69 80 ASP A O 1
#

Organism: NCBI:txid1640652